Protein AF-A0A958FBY0-F1 (afdb_monomer)

Sequence (72 aa):
MLHHLIDFSLRQKYVALALVLLMAFGGFQALRQIPINSLPDVTPVQVLVITKAGRY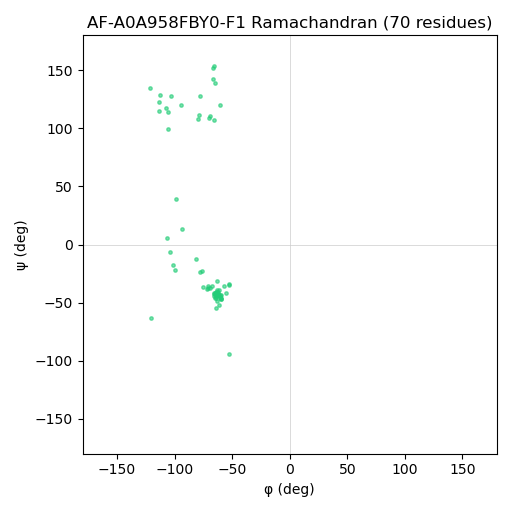SPYDVEKLVSYPIETA

Foldseek 3Di:
DVVVVVVVCVVPVVVVVVVVVVVVVVVVVCVVVPDDDPDDPPDDDDDDDDDDDDPDDPVCCVVPPVVVVVPD

Solvent-accessible surface area (backbone atoms only — not comparable to full-atom values): 4706 Å² total; per-residue (Å²): 111,71,66,58,53,49,54,50,47,62,73,40,42,68,59,50,51,50,51,51,52,52,50,51,51,52,51,53,52,45,66,74,65,57,83,86,69,96,64,82,88,81,74,75,96,77,85,88,84,87,78,92,67,82,89,57,53,74,68,52,41,41,69,72,47,49,49,59,66,78,71,109

Radius of gyration: 29.96 Å; Cα contacts (8 Å, |Δi|>4): 9; chains: 1; bounding box: 58×25×61 Å

pLDDT: mean 92.53, std 4.12, range [79.12, 97.88]

Structure (mmCIF, N/CA/C/O backbone):
data_AF-A0A958FBY0-F1
#
_entry.id   AF-A0A958FBY0-F1
#
loop_
_atom_site.group_PDB
_atom_site.id
_atom_site.type_symbol
_atom_site.label_atom_id
_atom_site.label_alt_id
_atom_site.label_comp_id
_atom_site.label_asym_id
_atom_site.label_entity_id
_atom_site.label_seq_id
_atom_site.pdbx_PDB_ins_code
_atom_site.Cartn_x
_atom_site.Cartn_y
_atom_site.Cartn_z
_atom_site.occupancy
_atom_site.B_iso_or_equiv
_atom_site.auth_seq_id
_atom_site.auth_comp_id
_atom_site.auth_asym_id
_atom_site.auth_atom_id
_atom_site.pdbx_P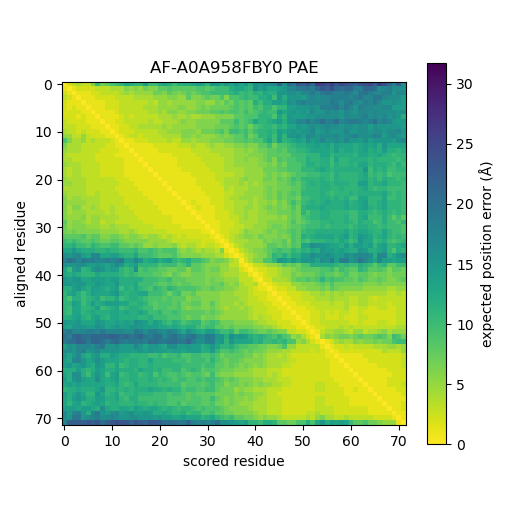DB_model_num
ATOM 1 N N . MET A 1 1 ? -30.896 16.173 20.651 1.00 79.12 1 MET A N 1
ATOM 2 C CA . MET A 1 1 ? -30.456 15.001 19.856 1.00 79.12 1 MET A CA 1
ATOM 3 C C . MET A 1 1 ? -29.380 14.178 20.559 1.00 79.12 1 MET A C 1
ATOM 5 O O . MET A 1 1 ? -29.634 13.009 20.795 1.00 79.12 1 MET A O 1
ATOM 9 N N . LEU A 1 2 ? -28.234 14.753 20.958 1.00 87.62 2 LEU A N 1
ATOM 10 C CA . LEU A 1 2 ? -27.158 13.996 21.630 1.00 87.62 2 LEU A CA 1
ATOM 11 C C . LEU A 1 2 ? -27.601 13.332 22.948 1.00 87.62 2 LEU A C 1
ATOM 13 O O . LEU A 1 2 ? -27.339 12.157 23.166 1.00 87.62 2 LEU A O 1
ATOM 17 N N . HIS A 1 3 ? -28.351 14.065 23.778 1.00 91.31 3 HIS A N 1
ATOM 18 C CA . HIS A 1 3 ? -28.958 13.522 25.000 1.00 91.31 3 HIS A CA 1
ATOM 19 C C . HIS A 1 3 ? -29.827 12.294 24.713 1.00 91.31 3 HIS A C 1
ATOM 21 O O . HIS A 1 3 ? -29.724 11.287 25.396 1.00 91.31 3 HIS A O 1
ATOM 27 N N . HIS A 1 4 ? -30.602 12.337 23.630 1.00 90.75 4 HIS A N 1
ATOM 28 C CA . HIS A 1 4 ? -31.490 11.237 23.281 1.00 90.75 4 HIS A CA 1
ATOM 29 C C . HIS A 1 4 ? -30.722 9.968 22.876 1.00 90.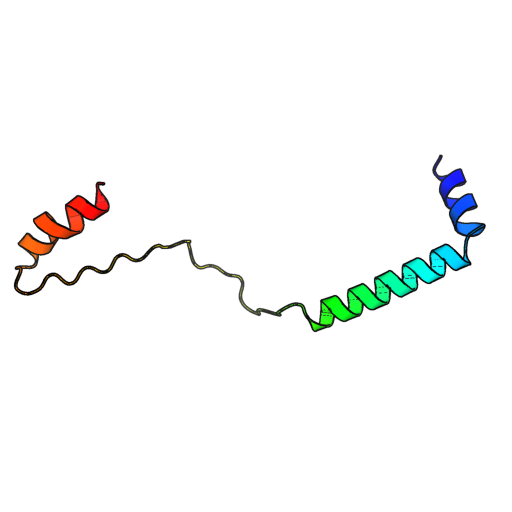75 4 HIS A C 1
ATOM 31 O O . HIS A 1 4 ? -31.141 8.866 23.220 1.00 90.75 4 HIS A O 1
ATOM 37 N N . LEU A 1 5 ? -29.577 10.123 22.199 1.00 88.88 5 LEU A N 1
ATOM 38 C CA . LEU A 1 5 ? -28.662 9.020 21.891 1.00 88.88 5 LEU A CA 1
ATOM 39 C C . LEU A 1 5 ? -28.040 8.432 23.160 1.00 88.88 5 LEU A C 1
ATOM 41 O O . LEU A 1 5 ? -27.965 7.214 23.285 1.00 88.88 5 LEU A O 1
ATOM 45 N N . ILE A 1 6 ? -27.632 9.280 24.106 1.00 90.38 6 ILE A N 1
ATOM 46 C CA . ILE A 1 6 ? -27.070 8.841 25.390 1.00 90.38 6 ILE A CA 1
ATOM 47 C C . ILE A 1 6 ? -28.121 8.063 26.189 1.00 90.38 6 ILE A C 1
ATOM 49 O O . ILE A 1 6 ? -27.854 6.939 26.610 1.00 90.38 6 ILE A O 1
ATOM 53 N N . ASP A 1 7 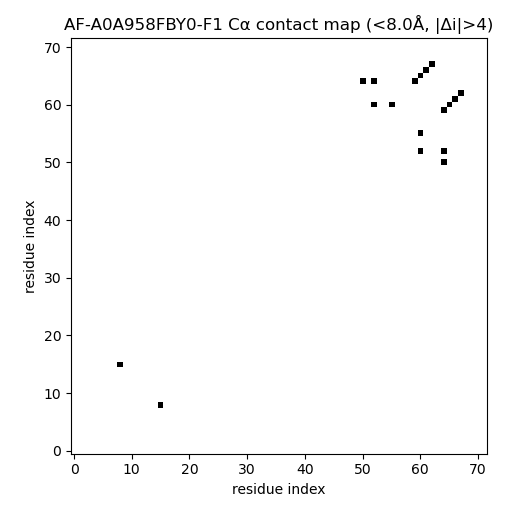? -29.333 8.600 26.319 1.00 91.88 7 ASP A N 1
ATOM 54 C CA . ASP A 1 7 ? -30.437 7.953 27.035 1.00 91.88 7 ASP A CA 1
ATOM 55 C C . ASP A 1 7 ? -30.822 6.609 26.401 1.00 91.88 7 ASP A C 1
ATOM 57 O O . ASP A 1 7 ? -31.087 5.627 27.102 1.00 91.88 7 ASP A O 1
ATOM 61 N N . PHE A 1 8 ? -30.816 6.537 25.066 1.00 91.62 8 PHE A N 1
ATOM 62 C CA . PHE A 1 8 ? -31.040 5.296 24.329 1.00 91.62 8 PHE A CA 1
ATOM 63 C C . PHE A 1 8 ? -29.934 4.264 24.596 1.00 91.62 8 PHE A C 1
ATOM 65 O O . PHE A 1 8 ? -30.232 3.105 24.896 1.00 91.62 8 PHE A O 1
ATOM 72 N N . SER A 1 9 ? -28.668 4.691 24.557 1.00 86.88 9 SER A N 1
ATOM 73 C CA . SER A 1 9 ? -27.505 3.835 24.818 1.00 86.88 9 SER A CA 1
ATOM 74 C C . SER A 1 9 ? -27.505 3.295 26.254 1.00 86.88 9 SER A C 1
ATOM 76 O O . SER A 1 9 ? -27.230 2.117 26.483 1.00 86.88 9 SER A O 1
ATOM 78 N N . LEU A 1 10 ? -27.903 4.124 27.227 1.00 89.75 10 LEU A N 1
ATOM 79 C CA . LEU A 1 10 ? -28.039 3.733 28.633 1.00 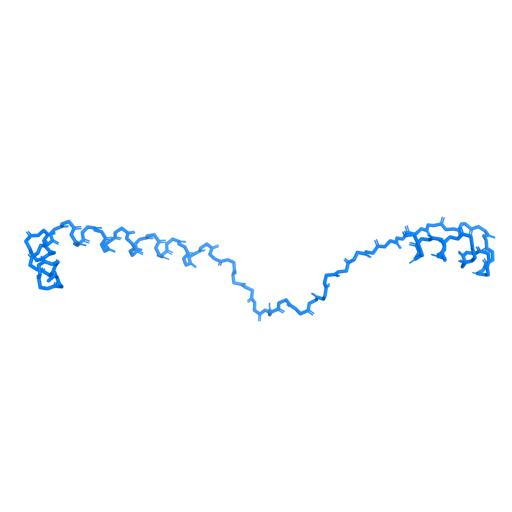89.75 10 LEU A CA 1
ATOM 80 C C . LEU A 1 10 ? -29.210 2.766 28.861 1.00 89.75 10 LEU A C 1
ATOM 82 O O . LEU A 1 10 ? -29.082 1.820 29.644 1.00 89.75 10 LEU A O 1
ATOM 86 N N . ARG A 1 11 ? -30.339 2.948 28.159 1.00 93.88 11 ARG A N 1
ATOM 87 C CA . ARG A 1 11 ? -31.466 1.997 28.194 1.00 93.88 11 ARG A CA 1
ATOM 88 C C . ARG A 1 11 ? -31.080 0.630 27.635 1.00 93.88 11 ARG A C 1
ATOM 90 O O . ARG A 1 11 ? -31.462 -0.383 28.213 1.00 93.88 11 ARG A O 1
ATOM 97 N N . GLN A 1 12 ? -30.310 0.594 26.549 1.00 93.31 12 GLN A N 1
ATOM 98 C CA . GLN A 1 12 ? -29.872 -0.633 25.873 1.00 93.31 12 GLN A CA 1
ATOM 99 C C . GLN A 1 12 ? -28.440 -1.040 26.267 1.00 93.31 12 GLN A C 1
ATOM 101 O O . GLN A 1 12 ? -27.668 -1.530 25.443 1.00 93.31 12 GLN A O 1
ATOM 106 N N . LYS A 1 13 ? -28.082 -0.878 27.549 1.00 90.38 13 LYS A N 1
ATOM 107 C CA . LYS A 1 13 ? -26.721 -1.107 28.071 1.00 90.38 13 LYS A CA 1
ATOM 108 C C . LYS A 1 13 ? -26.115 -2.472 27.729 1.00 90.38 13 LYS A C 1
ATOM 110 O O . LYS A 1 13 ? -24.916 -2.559 27.496 1.00 90.38 13 LYS A O 1
ATOM 115 N N . TYR A 1 14 ? -26.923 -3.533 27.663 1.00 94.44 14 TYR A N 1
ATOM 116 C CA . TYR A 1 14 ? -26.438 -4.869 27.297 1.00 94.44 14 TYR A CA 1
ATOM 117 C C . TYR A 1 14 ? -26.075 -4.971 25.814 1.00 94.44 14 TYR A C 1
ATOM 119 O O . TYR A 1 14 ? -25.064 -5.579 25.479 1.00 94.44 14 TYR A O 1
ATOM 127 N N . VAL A 1 15 ? -26.857 -4.335 24.937 1.00 94.44 15 VAL A N 1
ATOM 128 C CA . VAL A 1 15 ? -26.556 -4.258 23.500 1.00 94.44 15 VAL A CA 1
ATOM 129 C C . VAL A 1 15 ? -25.288 -3.437 23.284 1.00 94.44 15 VAL A C 1
ATOM 131 O O . VAL A 1 15 ? -24.401 -3.865 22.553 1.00 94.44 15 VAL A O 1
ATOM 134 N N . ALA A 1 16 ? -25.160 -2.304 23.980 1.00 94.06 16 ALA A N 1
ATOM 135 C CA . ALA A 1 16 ? -23.955 -1.483 23.933 1.00 94.06 16 ALA A CA 1
ATOM 136 C C . ALA A 1 16 ? -22.711 -2.266 24.395 1.00 94.06 16 ALA A C 1
ATOM 138 O O . ALA A 1 16 ? -21.700 -2.276 23.696 1.00 94.06 16 ALA A O 1
ATOM 139 N N . LEU A 1 17 ? -22.792 -2.987 25.519 1.00 94.75 17 LEU A N 1
ATOM 140 C CA . LEU A 1 17 ? -21.695 -3.829 26.014 1.00 94.75 17 LEU A CA 1
ATOM 141 C C . LEU A 1 17 ? -21.338 -4.963 25.045 1.00 94.75 17 LEU A C 1
ATOM 143 O O . LEU A 1 17 ? -20.157 -5.209 24.807 1.00 94.75 17 LEU A O 1
ATOM 147 N N . ALA A 1 18 ? -22.334 -5.631 24.460 1.00 96.50 18 ALA A N 1
ATOM 148 C CA . ALA A 1 18 ? -22.103 -6.681 23.473 1.00 96.50 18 ALA A CA 1
ATOM 149 C C . ALA A 1 18 ? -21.385 -6.138 22.228 1.00 96.50 18 ALA A C 1
ATOM 151 O O . ALA A 1 18 ? -20.428 -6.750 21.759 1.00 96.50 18 ALA A O 1
ATOM 152 N N . LEU A 1 19 ? -21.787 -4.964 21.731 1.00 96.00 19 LEU A N 1
ATOM 153 C CA . LEU A 1 19 ? -21.119 -4.301 20.609 1.00 96.00 19 LEU A CA 1
ATOM 154 C C . LEU A 1 19 ? -19.666 -3.948 20.938 1.00 96.00 19 LEU A C 1
ATOM 156 O O . LEU A 1 19 ? -18.783 -4.209 20.124 1.00 96.00 19 LEU A O 1
ATOM 160 N N . VAL A 1 20 ? -19.398 -3.425 22.138 1.00 96.25 20 VAL A N 1
ATOM 161 C CA . VAL A 1 20 ? -18.027 -3.134 22.585 1.00 96.25 20 VAL A CA 1
ATOM 162 C C . VAL A 1 20 ? -17.180 -4.407 22.628 1.00 96.25 20 VAL A C 1
ATOM 164 O O . VAL A 1 20 ? -16.056 -4.399 22.134 1.00 96.25 20 VAL A O 1
ATOM 167 N N . LEU A 1 21 ? -17.710 -5.512 23.160 1.00 97.56 21 LEU A N 1
ATOM 168 C CA . LEU A 1 21 ? -16.994 -6.792 23.204 1.00 97.56 21 LEU A CA 1
ATOM 169 C C . LEU A 1 21 ? -16.705 -7.344 21.805 1.00 97.56 21 LEU A C 1
ATOM 171 O O . LEU A 1 21 ? -15.594 -7.809 21.549 1.00 97.56 21 LEU A O 1
ATOM 175 N N . LEU A 1 22 ? -17.670 -7.257 20.888 1.00 97.69 22 LEU A N 1
ATOM 176 C CA . LEU A 1 22 ? -17.481 -7.665 19.496 1.00 97.69 22 LEU A CA 1
ATOM 177 C C . LEU A 1 22 ? -16.410 -6.814 18.802 1.00 97.69 22 LEU A C 1
ATOM 179 O O . LEU A 1 22 ? -15.532 -7.365 18.139 1.00 97.69 22 LEU A O 1
ATOM 183 N N . MET A 1 23 ? -16.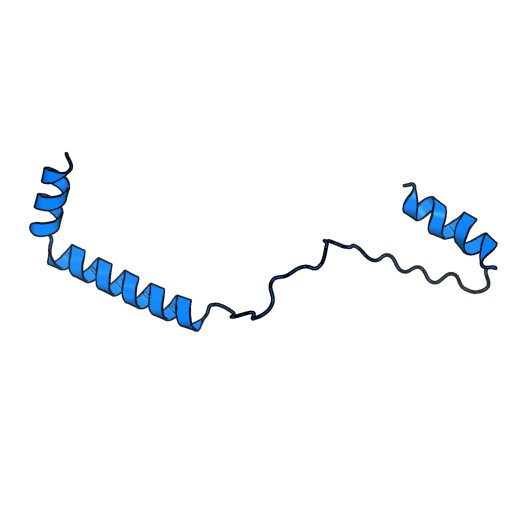432 -5.491 18.995 1.00 97.75 23 MET A N 1
ATOM 184 C CA . MET A 1 23 ? -15.406 -4.593 18.455 1.00 97.75 23 MET A CA 1
ATOM 185 C C . MET A 1 23 ? -14.027 -4.870 19.057 1.00 97.75 23 MET A C 1
ATOM 187 O O . MET A 1 23 ? -13.043 -4.888 18.324 1.00 97.75 23 MET A O 1
ATOM 191 N N . ALA A 1 24 ? -13.943 -5.133 20.363 1.00 97.88 24 ALA A N 1
ATOM 192 C CA . ALA A 1 24 ? -12.689 -5.474 21.027 1.00 97.88 24 ALA A CA 1
ATOM 193 C C . ALA A 1 24 ? -12.110 -6.793 20.498 1.00 97.88 24 ALA A C 1
ATOM 195 O O . ALA A 1 24 ? -10.918 -6.869 20.203 1.00 97.88 24 ALA A O 1
ATOM 196 N N . PHE A 1 25 ? -12.949 -7.817 20.318 1.00 97.81 25 PHE A N 1
ATOM 197 C CA . PHE A 1 25 ? -12.528 -9.095 19.750 1.00 97.81 25 PHE A CA 1
ATOM 198 C C . PHE A 1 25 ? -12.071 -8.952 18.293 1.00 97.81 25 PHE A C 1
ATOM 200 O O . PHE A 1 25 ? -11.002 -9.445 17.934 1.00 97.81 25 PHE A O 1
ATOM 207 N N . GLY A 1 26 ? -12.837 -8.231 17.467 1.00 97.19 26 GLY A N 1
ATOM 208 C CA . GLY A 1 26 ? -12.462 -7.937 16.082 1.00 97.19 26 GLY A CA 1
ATOM 209 C C . GLY A 1 26 ? -11.157 -7.144 15.992 1.00 97.19 26 GLY A C 1
ATOM 210 O O . GLY A 1 26 ? -10.271 -7.497 15.218 1.00 97.19 26 GLY A O 1
ATOM 211 N N . GLY A 1 27 ? -10.989 -6.133 16.847 1.00 96.25 27 GLY A N 1
ATOM 212 C CA . GLY A 1 27 ? -9.760 -5.348 16.948 1.00 96.25 27 GLY A CA 1
ATOM 213 C C . GLY A 1 27 ? -8.557 -6.187 17.380 1.00 96.25 27 GLY A C 1
ATOM 214 O O . GLY A 1 27 ? -7.481 -6.061 16.802 1.00 96.25 27 GLY A O 1
ATOM 215 N N . PHE A 1 28 ? -8.737 -7.099 18.338 1.00 97.19 28 PHE A N 1
ATOM 216 C CA . PHE A 1 28 ? -7.683 -8.022 18.758 1.00 97.19 28 PHE A CA 1
ATOM 217 C C . PHE A 1 28 ? -7.285 -8.989 17.639 1.00 97.19 28 PHE A C 1
ATOM 219 O O . PHE A 1 28 ? -6.100 -9.242 17.425 1.00 97.19 28 PHE A O 1
ATOM 226 N N . GLN A 1 29 ? -8.262 -9.517 16.898 1.00 96.38 29 GLN A N 1
ATOM 227 C CA . GLN A 1 29 ? -7.990 -10.386 15.759 1.00 96.38 29 GLN A CA 1
ATOM 228 C C . GLN A 1 29 ? -7.230 -9.632 14.656 1.00 96.38 29 GLN A C 1
ATOM 230 O O . GLN A 1 29 ? -6.224 -10.141 14.164 1.00 96.38 29 GLN A O 1
ATOM 235 N N . ALA A 1 30 ? -7.652 -8.404 14.338 1.00 94.94 30 ALA A N 1
ATOM 236 C CA . ALA A 1 30 ? -6.970 -7.536 13.384 1.00 94.94 30 ALA A CA 1
ATOM 237 C C . ALA A 1 30 ? -5.530 -7.243 13.825 1.00 94.94 30 ALA A C 1
ATOM 239 O O . ALA A 1 30 ? -4.608 -7.423 13.038 1.00 94.94 30 ALA A O 1
ATOM 240 N N . LEU A 1 31 ? -5.308 -6.899 15.098 1.00 94.19 31 LEU A N 1
ATOM 241 C CA . LEU A 1 31 ? -3.969 -6.640 15.634 1.00 94.19 31 LEU A CA 1
ATOM 242 C C . LEU A 1 31 ? -3.015 -7.830 15.449 1.00 94.19 31 LEU A C 1
ATOM 244 O O . LEU A 1 31 ? -1.833 -7.632 15.191 1.00 94.19 31 LEU A O 1
ATOM 248 N N . ARG A 1 32 ? -3.520 -9.066 15.548 1.00 93.38 32 ARG A N 1
ATOM 249 C CA . ARG A 1 32 ? -2.720 -10.284 15.325 1.00 93.38 32 ARG A CA 1
ATOM 250 C C . ARG A 1 32 ? -2.443 -10.580 13.851 1.00 93.38 32 ARG A C 1
ATOM 252 O O . ARG A 1 32 ? -1.514 -11.331 13.572 1.00 93.38 32 ARG A O 1
ATOM 259 N N . GLN A 1 33 ? -3.264 -10.066 12.938 1.00 93.25 33 GLN A N 1
ATOM 260 C CA . GLN A 1 33 ? -3.174 -10.344 11.501 1.00 93.25 33 GLN A CA 1
ATOM 261 C C . GLN A 1 33 ? -2.519 -9.217 10.703 1.00 93.25 33 GLN A C 1
ATOM 263 O O . GLN A 1 33 ? -2.102 -9.457 9.572 1.00 93.25 33 GLN A O 1
ATOM 268 N N . ILE A 1 34 ? -2.431 -8.003 11.256 1.00 92.38 34 ILE A N 1
ATOM 269 C CA . ILE A 1 34 ? -1.784 -6.878 10.581 1.00 92.38 34 ILE A CA 1
ATOM 270 C C . ILE A 1 34 ? -0.311 -7.236 10.327 1.00 92.38 34 ILE A C 1
ATOM 272 O O . ILE A 1 34 ? 0.430 -7.483 11.284 1.00 92.38 34 ILE A O 1
ATOM 276 N N . PRO A 1 35 ? 0.138 -7.257 9.058 1.00 87.00 35 PRO A N 1
ATOM 277 C CA . PRO A 1 35 ? 1.539 -7.471 8.745 1.00 87.00 35 PRO A CA 1
ATOM 278 C C . PRO A 1 35 ? 2.331 -6.244 9.203 1.00 87.00 35 PRO A C 1
ATOM 280 O O . PRO A 1 35 ? 2.192 -5.153 8.653 1.00 87.00 35 PRO A O 1
ATOM 283 N N . ILE A 1 36 ? 3.149 -6.413 10.239 1.00 84.94 36 ILE A N 1
ATOM 284 C CA . ILE A 1 36 ? 4.026 -5.349 10.728 1.00 84.94 36 ILE A CA 1
ATOM 285 C C . ILE A 1 36 ? 5.238 -5.289 9.797 1.00 84.94 36 ILE A C 1
ATOM 287 O O . ILE A 1 36 ? 6.058 -6.205 9.788 1.00 84.94 36 ILE A O 1
ATOM 291 N N . ASN A 1 37 ? 5.357 -4.209 9.024 1.00 84.00 37 ASN A N 1
ATOM 292 C CA . ASN A 1 37 ? 6.580 -3.875 8.302 1.00 84.00 37 ASN A CA 1
ATOM 293 C C . ASN A 1 37 ? 7.294 -2.742 9.048 1.00 84.00 37 ASN A C 1
ATOM 295 O O . ASN A 1 37 ? 6.683 -1.729 9.385 1.00 84.00 37 ASN A O 1
ATOM 299 N N . SER A 1 38 ? 8.577 -2.932 9.345 1.00 80.94 38 SER A N 1
ATOM 300 C CA . SER A 1 38 ? 9.400 -1.954 10.059 1.00 80.94 38 SER A CA 1
ATOM 301 C C . SER A 1 38 ? 9.936 -0.847 9.151 1.00 80.94 38 SER A C 1
ATOM 303 O O . SER A 1 38 ? 10.443 0.151 9.664 1.00 80.94 38 SER A O 1
ATOM 305 N N . LEU A 1 39 ? 9.837 -1.005 7.827 1.00 88.88 39 LEU A N 1
ATOM 306 C CA . LEU A 1 39 ? 10.302 -0.020 6.859 1.00 88.88 39 LEU A CA 1
ATOM 307 C C . LEU A 1 39 ? 9.112 0.592 6.107 1.00 88.88 39 LEU A C 1
ATOM 309 O O . LEU A 1 39 ? 8.295 -0.155 5.559 1.00 88.88 39 LEU A O 1
ATOM 313 N N . PRO A 1 40 ? 9.011 1.932 6.038 1.00 83.69 40 PRO A N 1
ATOM 314 C CA . PRO A 1 40 ? 8.106 2.564 5.093 1.00 83.69 40 PRO A CA 1
ATOM 315 C C . PRO A 1 40 ? 8.572 2.245 3.669 1.00 83.69 40 PRO A C 1
ATOM 317 O O . PRO A 1 40 ? 9.772 2.259 3.385 1.00 83.69 40 PRO A O 1
ATOM 320 N N . ASP A 1 41 ? 7.626 1.961 2.776 1.00 88.88 41 ASP A N 1
ATOM 321 C CA . ASP A 1 41 ? 7.945 1.793 1.363 1.00 88.88 41 ASP A CA 1
ATOM 322 C C . ASP A 1 41 ? 8.326 3.152 0.769 1.00 88.88 41 ASP A C 1
ATOM 324 O O . ASP A 1 41 ? 7.503 4.058 0.641 1.00 88.88 41 ASP A O 1
ATOM 328 N N . VAL A 1 42 ? 9.614 3.300 0.475 1.00 89.56 42 VAL A N 1
ATOM 329 C CA . VAL A 1 42 ? 10.203 4.486 -0.157 1.00 89.56 42 VAL A CA 1
ATOM 330 C C . VAL A 1 42 ? 10.572 4.221 -1.615 1.00 89.56 42 VAL A C 1
ATOM 332 O O . VAL A 1 42 ? 11.199 5.067 -2.252 1.00 89.56 42 VAL A O 1
ATOM 335 N N . THR A 1 43 ? 10.231 3.044 -2.148 1.00 90.81 43 THR A N 1
ATOM 336 C CA . THR A 1 43 ? 10.543 2.707 -3.533 1.00 90.81 43 THR A CA 1
ATOM 337 C C . THR A 1 43 ? 9.554 3.406 -4.468 1.00 90.81 43 THR A C 1
ATOM 339 O O . THR A 1 43 ? 8.341 3.328 -4.265 1.00 90.81 43 THR A O 1
ATOM 342 N N . PRO A 1 44 ? 10.032 4.148 -5.482 1.00 92.31 44 PRO A N 1
ATOM 343 C CA . PRO A 1 44 ? 9.134 4.706 -6.478 1.00 92.31 44 PRO A CA 1
ATOM 344 C C . PRO A 1 44 ? 8.500 3.572 -7.291 1.00 92.31 44 PRO A C 1
ATOM 346 O O . PRO A 1 44 ? 9.107 2.522 -7.503 1.00 92.31 44 PRO A O 1
ATOM 349 N N . VAL A 1 45 ? 7.292 3.805 -7.804 1.00 92.94 45 VAL A N 1
ATOM 350 C CA . VAL A 1 45 ? 6.643 2.865 -8.723 1.00 92.94 45 VAL A CA 1
ATOM 351 C C . VAL A 1 45 ? 7.457 2.814 -10.018 1.00 92.94 45 VAL A C 1
ATOM 353 O O . VAL A 1 45 ? 7.450 3.767 -10.796 1.00 92.94 45 VAL A O 1
ATOM 356 N N . GLN A 1 46 ? 8.172 1.711 -10.239 1.00 94.25 46 GLN A N 1
ATOM 357 C CA . GLN A 1 46 ? 9.028 1.502 -11.405 1.00 94.25 46 GLN A CA 1
ATOM 358 C C . GLN A 1 46 ? 8.588 0.257 -12.180 1.00 94.25 46 GLN A C 1
ATOM 360 O O . GLN A 1 46 ? 8.373 -0.807 -11.602 1.00 94.25 46 GLN A O 1
ATOM 365 N N . VAL A 1 47 ? 8.510 0.379 -13.507 1.00 94.31 47 VAL A N 1
ATOM 366 C CA . VAL A 1 47 ? 8.335 -0.755 -14.422 1.00 94.31 47 VAL A CA 1
ATOM 367 C C . VAL A 1 47 ? 9.654 -0.978 -15.150 1.00 94.31 47 VAL A C 1
ATOM 369 O O . VAL A 1 47 ? 10.132 -0.097 -15.859 1.00 94.31 47 VAL A O 1
ATOM 372 N N . LEU A 1 48 ? 10.264 -2.146 -14.951 1.00 94.19 48 LEU A N 1
ATOM 373 C CA . LEU A 1 48 ? 11.534 -2.496 -15.578 1.00 94.19 48 LEU A CA 1
ATOM 374 C C . LEU A 1 48 ? 11.294 -3.286 -16.869 1.00 94.19 48 LEU A C 1
ATOM 376 O O . LEU A 1 48 ? 10.740 -4.384 -16.834 1.00 94.19 48 LEU A O 1
ATOM 380 N N . VAL A 1 49 ? 11.761 -2.749 -17.996 1.00 93.81 49 VAL A N 1
ATOM 381 C CA . VAL A 1 49 ? 11.711 -3.410 -19.307 1.00 93.81 49 VAL A CA 1
ATOM 382 C C . VAL A 1 49 ? 13.114 -3.899 -19.663 1.00 93.81 49 VAL A C 1
ATOM 384 O O . VAL A 1 49 ? 14.026 -3.100 -19.843 1.00 93.81 49 VAL A O 1
ATOM 387 N N . ILE A 1 50 ? 13.302 -5.221 -19.743 1.00 94.75 50 ILE A N 1
ATOM 388 C CA . ILE A 1 50 ? 14.592 -5.835 -20.093 1.00 94.75 50 ILE A CA 1
ATOM 389 C C . ILE A 1 50 ? 14.468 -6.534 -21.442 1.00 94.75 50 ILE A C 1
ATOM 391 O O . ILE A 1 50 ? 13.789 -7.555 -21.558 1.00 94.75 50 ILE A O 1
ATOM 395 N N . THR A 1 51 ? 15.204 -6.039 -22.434 1.00 92.94 51 THR A N 1
ATOM 396 C CA . THR A 1 51 ? 15.233 -6.624 -23.778 1.00 92.94 51 THR A CA 1
ATOM 397 C C . THR A 1 51 ? 16.611 -7.199 -24.075 1.00 92.94 51 THR A C 1
ATOM 399 O O . THR A 1 51 ? 17.621 -6.499 -24.039 1.00 92.94 51 THR A O 1
ATOM 402 N N . LYS A 1 52 ? 16.675 -8.497 -24.395 1.00 92.00 52 LYS A N 1
ATOM 403 C CA . LYS A 1 52 ? 17.927 -9.139 -24.816 1.00 92.00 52 LYS A CA 1
ATOM 404 C C . LYS A 1 52 ? 18.197 -8.827 -26.286 1.00 92.00 52 LYS A C 1
ATOM 406 O O . LYS A 1 52 ? 17.556 -9.393 -27.166 1.00 92.00 52 LYS A O 1
ATOM 411 N N . ALA A 1 53 ? 19.181 -7.975 -26.546 1.00 86.12 53 ALA A N 1
ATOM 412 C CA . ALA A 1 53 ? 19.626 -7.623 -27.888 1.00 86.12 53 ALA A CA 1
ATOM 413 C C . ALA A 1 53 ? 20.976 -8.309 -28.169 1.00 86.12 53 ALA A C 1
ATOM 415 O O . ALA A 1 53 ? 22.007 -7.865 -27.690 1.00 86.12 53 ALA A O 1
ATOM 416 N N . GLY A 1 54 ? 20.945 -9.442 -28.885 1.00 86.69 54 GLY A N 1
ATOM 417 C CA . GLY A 1 54 ? 22.051 -10.408 -29.007 1.00 86.69 54 GLY A CA 1
ATOM 418 C C . GLY A 1 54 ? 23.413 -9.847 -29.449 1.00 86.69 54 GLY A C 1
ATOM 419 O O . GLY A 1 54 ? 24.225 -9.469 -28.618 1.00 86.69 54 GLY A O 1
ATOM 420 N N . ARG A 1 55 ? 23.722 -9.890 -30.755 1.00 89.50 55 ARG A N 1
ATOM 421 C CA . ARG A 1 55 ? 25.036 -9.478 -31.312 1.00 89.50 55 ARG A CA 1
ATOM 422 C C . ARG A 1 55 ? 25.065 -8.021 -31.785 1.00 89.50 55 ARG A C 1
ATOM 424 O O . ARG A 1 55 ? 25.953 -7.649 -32.547 1.00 89.50 55 ARG A O 1
ATOM 431 N N . TYR A 1 56 ? 24.063 -7.232 -31.410 1.00 92.88 56 TYR A N 1
ATOM 432 C CA . TYR A 1 56 ? 24.007 -5.829 -31.793 1.00 92.88 56 TYR A CA 1
ATOM 433 C C . TYR A 1 56 ? 25.133 -5.056 -31.116 1.00 92.88 56 TYR A C 1
ATOM 435 O O . TYR A 1 56 ? 25.483 -5.325 -29.965 1.00 92.88 56 TYR A O 1
ATOM 443 N N . SER A 1 57 ? 25.707 -4.097 -31.841 1.00 95.19 57 SER A N 1
ATOM 444 C CA . SER A 1 57 ? 26.613 -3.139 -31.220 1.00 95.19 57 SER A CA 1
ATOM 445 C C . SER A 1 57 ? 25.822 -2.267 -30.232 1.00 95.19 57 SER A C 1
ATOM 447 O O . SER A 1 57 ? 24.621 -2.072 -30.436 1.00 95.19 57 SER A O 1
ATOM 449 N N . PRO A 1 58 ? 26.448 -1.700 -29.185 1.00 94.12 58 PRO A N 1
ATOM 450 C CA . PRO A 1 58 ? 25.745 -0.822 -28.245 1.00 94.12 58 PRO A CA 1
ATOM 451 C C . PRO A 1 58 ? 24.985 0.328 -28.926 1.00 94.12 58 PRO A C 1
ATOM 453 O O . PRO A 1 58 ? 23.901 0.694 -28.487 1.00 94.12 58 PRO A O 1
ATOM 456 N N . TYR A 1 59 ? 25.519 0.847 -30.037 1.00 95.81 59 TYR A N 1
ATOM 457 C CA . TYR A 1 59 ? 24.867 1.888 -30.832 1.00 95.81 59 TYR A 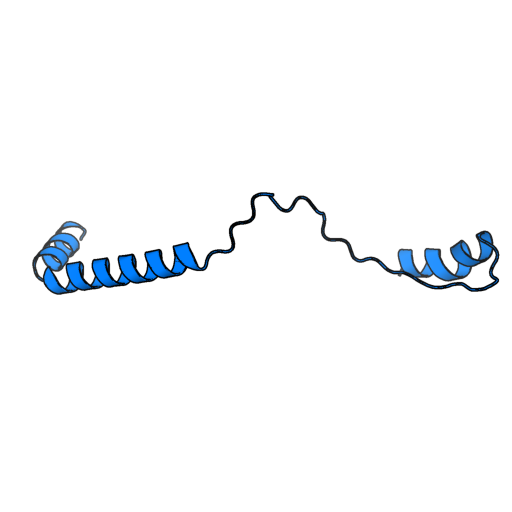CA 1
ATOM 458 C C . TYR A 1 59 ? 23.569 1.399 -31.492 1.00 95.81 59 TYR A C 1
ATOM 460 O O . TYR A 1 59 ? 22.560 2.103 -31.488 1.00 95.81 59 TYR A O 1
ATOM 468 N N . ASP A 1 60 ? 23.577 0.178 -32.029 1.00 95.00 60 ASP A N 1
ATOM 469 C CA . ASP A 1 60 ? 22.392 -0.407 -32.656 1.00 95.00 60 ASP A CA 1
ATOM 470 C C . ASP A 1 60 ? 21.329 -0.771 -31.616 1.00 95.00 60 ASP A C 1
ATOM 472 O O . ASP A 1 60 ? 20.143 -0.608 -31.883 1.00 95.00 60 ASP A O 1
ATOM 476 N N . VAL A 1 61 ? 21.735 -1.221 -30.422 1.00 95.75 61 VAL A N 1
ATOM 477 C CA . VAL A 1 61 ? 20.802 -1.477 -29.312 1.00 95.75 61 VAL A CA 1
ATOM 478 C C . VAL A 1 61 ? 20.060 -0.197 -28.931 1.00 95.75 61 VAL A C 1
ATOM 480 O O . VAL A 1 61 ? 18.836 -0.216 -28.836 1.00 95.75 61 VAL A O 1
ATOM 483 N N . GLU A 1 62 ? 20.771 0.919 -28.784 1.00 95.38 62 GLU A N 1
ATOM 484 C CA . GLU A 1 62 ? 20.156 2.204 -28.447 1.00 95.38 62 GLU A CA 1
ATOM 485 C C . GLU A 1 62 ? 19.159 2.654 -29.518 1.00 95.38 62 GLU A C 1
ATOM 487 O O . GLU A 1 62 ? 17.996 2.934 -29.235 1.00 95.38 62 GLU A O 1
ATOM 492 N N . LYS A 1 63 ? 19.599 2.664 -30.779 1.00 95.50 63 LYS A N 1
ATOM 493 C CA . LYS A 1 63 ? 18.807 3.197 -31.889 1.00 95.50 63 LYS A CA 1
ATOM 494 C C . LYS A 1 63 ? 17.610 2.318 -32.259 1.00 95.50 63 LYS A C 1
ATOM 496 O O . LYS A 1 63 ? 16.579 2.845 -32.670 1.00 95.50 63 LYS A O 1
ATOM 501 N N . LEU A 1 64 ? 17.764 0.995 -32.194 1.00 93.94 64 LEU A N 1
ATOM 502 C CA . LEU A 1 64 ? 16.763 0.042 -32.687 1.00 93.94 64 LEU A CA 1
ATOM 503 C C . LEU A 1 64 ? 15.886 -0.543 -31.580 1.00 93.94 64 LEU A C 1
ATOM 505 O O . LEU A 1 64 ? 14.809 -1.050 -31.889 1.00 93.94 64 LEU A O 1
ATOM 509 N N . VAL A 1 65 ? 16.342 -0.522 -30.324 1.00 93.94 65 VAL A N 1
ATOM 510 C CA . VAL A 1 65 ? 15.646 -1.170 -29.205 1.00 93.94 65 VAL A CA 1
ATOM 511 C C . VAL A 1 65 ? 15.285 -0.164 -28.118 1.00 93.94 65 VAL A C 1
ATOM 513 O O . VAL A 1 65 ? 14.097 0.027 -27.887 1.00 93.94 65 VAL A O 1
ATOM 516 N N . SER A 1 66 ? 16.255 0.487 -27.469 1.00 95.44 66 SER A N 1
ATOM 517 C CA . SER A 1 66 ? 15.977 1.368 -26.320 1.00 95.44 66 SER A CA 1
ATOM 518 C C . SER A 1 66 ? 15.132 2.579 -26.719 1.00 95.44 66 SER A C 1
ATOM 520 O O . SER A 1 66 ? 14.042 2.769 -26.187 1.00 95.44 66 SER A O 1
ATOM 522 N N . TYR A 1 67 ? 15.575 3.345 -27.719 1.00 96.38 67 TYR A N 1
ATOM 523 C CA . TYR A 1 67 ? 14.935 4.602 -28.102 1.00 96.38 67 TYR A CA 1
ATOM 524 C C . TYR A 1 67 ? 13.468 4.435 -28.542 1.00 96.38 67 TYR A C 1
ATOM 5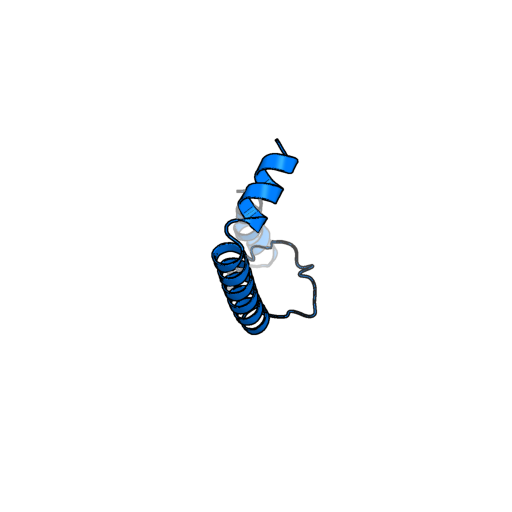26 O O . TYR A 1 67 ? 12.621 5.183 -28.051 1.00 96.38 67 TYR A O 1
ATOM 534 N N . PRO A 1 68 ? 13.099 3.455 -29.396 1.00 95.00 68 PRO A N 1
ATOM 535 C CA . PRO A 1 68 ? 11.692 3.214 -29.719 1.00 95.00 68 PRO A CA 1
ATOM 536 C C . PRO A 1 68 ? 10.843 2.783 -28.517 1.00 95.00 68 PRO A C 1
ATOM 538 O O . PRO A 1 68 ? 9.655 3.076 -28.494 1.00 95.00 68 PRO A O 1
ATOM 541 N N . ILE A 1 69 ? 11.421 2.079 -27.536 1.00 94.12 69 ILE A N 1
ATOM 542 C CA . ILE A 1 69 ? 10.705 1.636 -26.328 1.00 94.12 69 ILE A CA 1
ATOM 543 C C . ILE A 1 69 ? 10.483 2.804 -25.360 1.00 94.12 69 ILE A C 1
ATOM 545 O O . ILE A 1 69 ? 9.438 2.870 -24.723 1.00 94.12 69 ILE A O 1
ATOM 549 N N . GLU A 1 70 ? 11.442 3.722 -25.249 1.00 95.38 70 GLU A N 1
ATOM 550 C CA . GLU A 1 70 ? 11.357 4.886 -24.357 1.00 95.38 70 GLU A CA 1
ATOM 551 C C . GLU A 1 70 ? 10.471 6.015 -24.903 1.00 95.38 70 GLU A C 1
ATOM 553 O O . GLU A 1 70 ? 9.985 6.838 -24.130 1.00 95.38 70 GLU A O 1
ATOM 558 N N .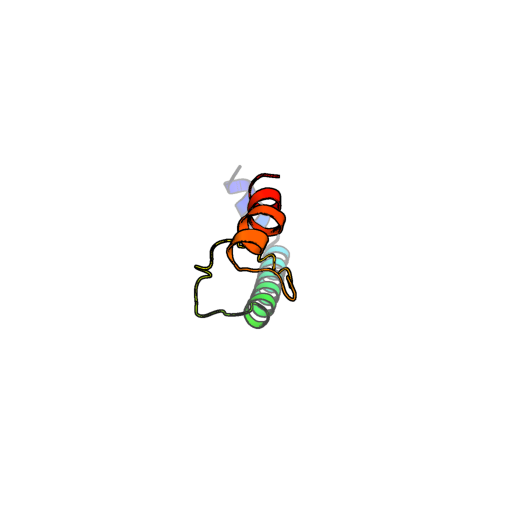 THR A 1 71 ? 10.284 6.080 -26.225 1.00 95.06 71 THR A N 1
ATOM 559 C CA . THR A 1 71 ? 9.545 7.163 -26.902 1.00 95.06 71 THR A CA 1
ATOM 560 C C . THR A 1 71 ? 8.134 6.788 -27.363 1.00 95.06 71 THR A C 1
ATOM 562 O O . THR A 1 71 ? 7.420 7.669 -27.848 1.00 95.06 71 THR A O 1
ATOM 565 N N . ALA A 1 72 ? 7.742 5.516 -27.240 1.00 85.06 72 ALA A N 1
ATOM 566 C CA . ALA A 1 72 ? 6.392 5.029 -27.544 1.00 85.06 72 ALA A CA 1
ATOM 567 C C . ALA A 1 72 ? 5.361 5.484 -26.499 1.00 85.06 72 ALA A C 1
ATOM 569 O O . ALA A 1 72 ? 4.233 5.826 -26.924 1.00 85.06 72 ALA A O 1
#

Mean predicted aligned error: 7.88 Å

Secondary structure (DSSP, 8-state):
-HHHHHHHHHHTHHHHHHHHHHHHHHHHHHHHHS---SS---------------S--HHHHIIIIIHHHHH-